Protein AF-A0A084JXF1-F1 (afdb_monomer_lite)

Radius of gyration: 14.49 Å; chains: 1; bounding box: 42×18×38 Å

pLDDT: mean 80.41, std 11.96, range [43.75, 91.44]

Structure (mmCIF, N/CA/C/O backbone):
data_AF-A0A084JXF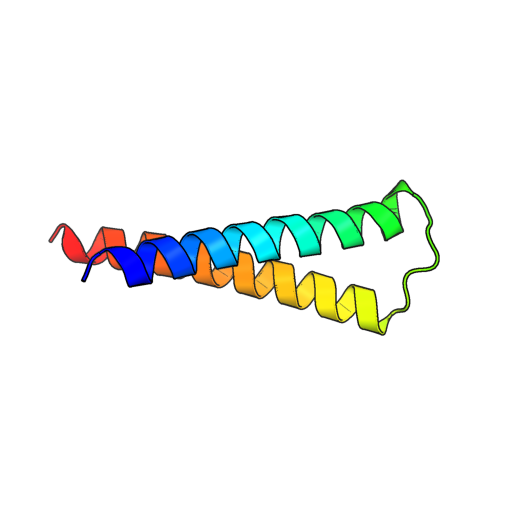1-F1
#
_entry.id   AF-A0A084JXF1-F1
#
loop_
_atom_site.group_PDB
_atom_site.id
_atom_site.type_symbol
_atom_site.label_atom_id
_atom_site.label_alt_id
_atom_site.label_comp_id
_atom_site.label_asym_id
_atom_site.label_entity_id
_atom_site.label_seq_id
_atom_site.pdbx_PDB_ins_code
_atom_site.Cartn_x
_atom_site.Cartn_y
_atom_site.Cartn_z
_atom_site.occupancy
_atom_site.B_iso_or_equiv
_atom_site.auth_seq_id
_atom_site.auth_comp_id
_atom_site.auth_asym_id
_atom_site.auth_atom_id
_atom_site.pdbx_PDB_model_num
ATOM 1 N N . MET A 1 1 ? -11.307 7.730 22.117 1.00 44.16 1 MET A N 1
ATOM 2 C CA . MET A 1 1 ? -11.187 6.495 21.298 1.00 44.16 1 MET A CA 1
ATOM 3 C C . MET A 1 1 ? -11.255 6.720 19.773 1.00 44.16 1 MET A C 1
ATOM 5 O O . MET A 1 1 ? -11.028 5.760 19.054 1.00 44.16 1 MET A O 1
ATOM 9 N N . GLN A 1 2 ? -11.472 7.941 19.250 1.00 51.62 2 GLN A N 1
ATOM 10 C CA . GLN A 1 2 ? -11.541 8.216 17.795 1.00 51.62 2 GLN A CA 1
ATOM 11 C C . GLN A 1 2 ? -10.181 8.224 17.061 1.00 51.62 2 GLN A C 1
ATOM 13 O O . GLN A 1 2 ? -10.124 7.907 15.879 1.00 51.62 2 GLN A O 1
ATOM 18 N N . ASN A 1 3 ? -9.066 8.499 17.750 1.00 61.47 3 ASN A N 1
ATOM 19 C CA . ASN A 1 3 ? -7.751 8.614 17.096 1.00 61.47 3 ASN A CA 1
ATOM 20 C C . ASN A 1 3 ? -7.260 7.314 16.437 1.00 61.47 3 ASN A C 1
ATOM 22 O O . ASN A 1 3 ? -6.558 7.355 15.432 1.00 61.47 3 ASN A O 1
ATOM 26 N N . LYS A 1 4 ? -7.609 6.147 16.992 1.00 65.12 4 LYS A N 1
ATOM 27 C CA . LYS A 1 4 ? -7.051 4.865 16.533 1.00 65.12 4 LYS A CA 1
ATOM 28 C C . LYS A 1 4 ? -7.592 4.444 15.165 1.00 65.12 4 LYS A C 1
ATOM 30 O O . LYS A 1 4 ? -6.840 3.877 14.381 1.00 65.12 4 LYS A O 1
ATOM 35 N N . GLU A 1 5 ? -8.860 4.721 14.865 1.00 70.44 5 GLU A N 1
ATOM 36 C CA . GLU A 1 5 ? -9.454 4.389 13.560 1.00 70.44 5 GLU A CA 1
ATOM 37 C C . GLU A 1 5 ? -8.969 5.342 12.465 1.00 70.44 5 GLU A C 1
ATOM 39 O O . GLU A 1 5 ? -8.547 4.881 11.406 1.00 70.44 5 GLU A O 1
ATOM 44 N N . SER A 1 6 ? -8.901 6.646 12.751 1.00 73.38 6 SER A N 1
ATOM 45 C CA . SER A 1 6 ? -8.375 7.637 11.806 1.00 73.38 6 SER A CA 1
ATOM 46 C C . SER A 1 6 ? -6.902 7.396 11.463 1.00 73.38 6 SER A C 1
ATOM 48 O O . SER A 1 6 ? -6.528 7.494 10.298 1.00 73.38 6 SER A O 1
ATOM 50 N N . ILE A 1 7 ? -6.070 7.003 12.439 1.00 79.50 7 ILE A N 1
ATOM 51 C CA . ILE A 1 7 ? -4.667 6.621 12.192 1.00 79.50 7 ILE A CA 1
ATOM 52 C C . ILE A 1 7 ? -4.592 5.366 11.320 1.00 79.50 7 ILE A C 1
ATOM 54 O O . ILE A 1 7 ? -3.791 5.313 10.390 1.00 79.50 7 ILE A O 1
ATOM 58 N N . LYS A 1 8 ? -5.426 4.349 11.583 1.00 79.56 8 LYS A N 1
ATOM 59 C CA . LYS A 1 8 ? -5.451 3.130 10.761 1.00 79.56 8 LYS A CA 1
ATOM 60 C C . LYS A 1 8 ? -5.841 3.427 9.314 1.00 79.56 8 LYS A C 1
ATOM 62 O O . LYS A 1 8 ? -5.264 2.808 8.420 1.00 79.56 8 LYS A O 1
ATOM 67 N N . PHE A 1 9 ? -6.770 4.358 9.112 1.00 81.25 9 PHE A N 1
ATOM 68 C CA . PHE A 1 9 ? -7.206 4.820 7.799 1.00 81.25 9 PHE A CA 1
ATOM 69 C C . PHE A 1 9 ? -6.109 5.612 7.078 1.00 81.25 9 PHE A C 1
ATOM 71 O O . PHE A 1 9 ? -5.773 5.279 5.946 1.00 81.25 9 PHE A O 1
ATOM 78 N N . PHE A 1 10 ? -5.477 6.582 7.748 1.00 85.12 10 PHE A N 1
ATOM 79 C CA . PHE A 1 10 ? -4.344 7.335 7.192 1.00 85.12 10 PHE A CA 1
ATOM 80 C C . PHE A 1 10 ? -3.163 6.430 6.836 1.00 85.12 10 PHE A C 1
ATOM 82 O O . PHE A 1 10 ? -2.557 6.591 5.781 1.00 85.12 10 PHE A O 1
ATOM 89 N N . LEU A 1 11 ? -2.866 5.441 7.681 1.00 85.94 11 LE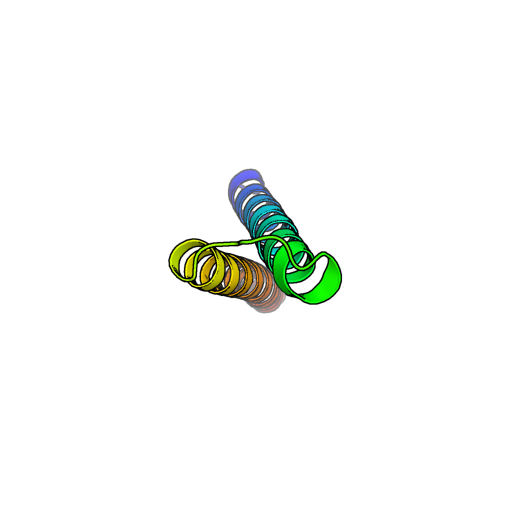U A N 1
ATOM 90 C CA . LEU A 1 11 ? -1.829 4.450 7.412 1.00 85.94 11 LEU A CA 1
ATOM 91 C C . LEU A 1 11 ? -2.189 3.575 6.202 1.00 85.94 11 LEU A C 1
ATOM 93 O O . LEU A 1 11 ? -1.330 3.288 5.376 1.00 85.94 11 LEU A O 1
ATOM 97 N N . GLY A 1 12 ? -3.462 3.187 6.066 1.00 85.44 12 GLY A N 1
ATOM 98 C CA . GLY A 1 12 ? -3.961 2.483 4.883 1.00 85.44 12 GLY A CA 1
ATOM 99 C C . GLY A 1 12 ? -3.836 3.322 3.610 1.00 85.44 12 GLY A C 1
ATOM 100 O O . GLY A 1 12 ? -3.368 2.817 2.595 1.00 85.44 12 GLY A O 1
ATOM 101 N N . LEU A 1 13 ? -4.164 4.614 3.683 1.00 88.06 13 LEU A N 1
ATOM 102 C CA . LEU A 1 13 ? -4.010 5.558 2.576 1.00 88.06 13 LEU A CA 1
ATOM 103 C C . LEU A 1 13 ? -2.533 5.743 2.189 1.00 88.06 13 LEU A C 1
ATOM 105 O O . LEU A 1 13 ? -2.205 5.748 1.006 1.00 88.06 13 LEU A O 1
ATOM 109 N N . ALA A 1 14 ? -1.636 5.819 3.176 1.00 88.50 14 ALA A N 1
ATOM 110 C CA . ALA A 1 14 ? -0.194 5.891 2.953 1.00 88.50 14 ALA A CA 1
ATOM 111 C C . ALA A 1 14 ? 0.349 4.619 2.281 1.00 88.50 14 ALA A C 1
ATOM 113 O O . ALA A 1 14 ? 1.117 4.709 1.326 1.00 88.50 14 ALA A O 1
ATOM 114 N N . PHE A 1 15 ? -0.079 3.433 2.727 1.00 89.38 15 PHE A N 1
ATOM 115 C CA . PHE A 1 15 ? 0.292 2.163 2.094 1.00 89.38 15 PHE A CA 1
ATOM 116 C C . PHE A 1 15 ? -0.253 2.027 0.674 1.00 89.38 15 PHE A C 1
ATOM 118 O O . PHE A 1 15 ? 0.457 1.540 -0.205 1.00 89.38 15 PHE A O 1
ATOM 125 N N . LEU A 1 16 ? -1.471 2.507 0.431 1.00 89.56 16 LEU A N 1
ATOM 126 C CA . LEU A 1 16 ? -2.078 2.514 -0.892 1.00 89.56 16 LEU A CA 1
ATOM 127 C C . LEU A 1 16 ? -1.325 3.448 -1.844 1.00 89.56 16 LEU A C 1
ATOM 129 O O . LEU A 1 16 ? -0.985 3.040 -2.950 1.00 89.56 16 LEU A O 1
ATOM 133 N N . GLY A 1 17 ? -0.989 4.657 -1.386 1.00 89.56 17 GLY A N 1
ATOM 134 C CA . GLY A 1 17 ? -0.198 5.622 -2.146 1.00 89.56 17 GLY A CA 1
ATOM 135 C C . GLY A 1 17 ? 1.210 5.114 -2.459 1.00 89.56 17 GLY A C 1
ATOM 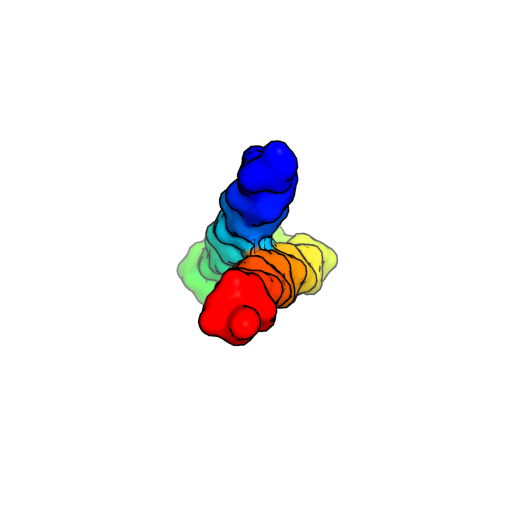136 O O . GLY A 1 17 ? 1.611 5.103 -3.618 1.00 89.56 17 GLY A O 1
ATOM 137 N N . LEU A 1 18 ? 1.947 4.627 -1.455 1.00 88.56 18 LEU A N 1
ATOM 138 C CA . LEU A 1 18 ? 3.307 4.103 -1.641 1.00 88.56 18 LEU A CA 1
ATOM 139 C C . LEU A 1 18 ? 3.339 2.842 -2.511 1.00 88.56 18 LEU A C 1
ATOM 141 O O . LEU A 1 18 ? 4.218 2.695 -3.361 1.00 88.56 18 LEU A O 1
ATOM 145 N N . GLY A 1 19 ? 2.388 1.928 -2.310 1.00 87.44 19 GLY A N 1
ATOM 146 C CA . GLY A 1 19 ? 2.276 0.712 -3.106 1.00 87.44 19 GLY A CA 1
ATOM 147 C C . GLY A 1 19 ? 1.951 1.024 -4.567 1.00 87.44 19 GLY A C 1
ATOM 148 O O . GLY A 1 19 ? 2.646 0.538 -5.460 1.00 87.44 19 GLY A O 1
ATOM 149 N N . ALA A 1 20 ? 0.966 1.895 -4.812 1.00 88.69 20 ALA A N 1
ATOM 150 C CA . ALA A 1 20 ? 0.591 2.325 -6.156 1.00 88.69 20 ALA A CA 1
ATOM 151 C C . ALA A 1 20 ? 1.720 3.106 -6.840 1.00 88.69 20 ALA A C 1
ATOM 153 O O . ALA A 1 20 ? 1.991 2.870 -8.014 1.00 88.69 20 ALA A O 1
ATOM 154 N N . TRP A 1 21 ? 2.429 3.967 -6.103 1.00 87.88 21 TRP A N 1
ATOM 155 C CA . TRP A 1 21 ? 3.573 4.714 -6.625 1.00 87.88 21 TRP A CA 1
ATOM 156 C C . TRP A 1 21 ? 4.698 3.790 -7.086 1.00 87.88 21 TRP A C 1
ATOM 158 O O . TRP A 1 21 ? 5.189 3.926 -8.199 1.00 87.88 21 TRP A O 1
ATOM 168 N N . LYS A 1 22 ? 5.071 2.787 -6.285 1.00 86.69 22 LYS A N 1
ATOM 169 C CA . LYS A 1 22 ? 6.092 1.809 -6.694 1.00 86.69 22 LYS A CA 1
ATOM 170 C C . LYS A 1 22 ? 5.678 0.984 -7.911 1.00 86.69 22 LYS A C 1
ATOM 172 O O . LYS A 1 22 ? 6.515 0.663 -8.751 1.00 86.69 22 LYS A O 1
ATOM 177 N N . ILE A 1 23 ? 4.401 0.607 -7.992 1.00 87.38 23 ILE A N 1
ATOM 178 C CA . ILE A 1 23 ? 3.863 -0.091 -9.166 1.00 87.38 23 ILE A CA 1
ATOM 179 C C . ILE A 1 23 ? 3.970 0.833 -10.385 1.00 87.38 23 ILE A C 1
ATOM 181 O O . ILE A 1 23 ? 4.479 0.412 -11.420 1.00 87.38 23 ILE A O 1
ATOM 185 N N . TYR A 1 24 ? 3.592 2.104 -10.242 1.00 87.00 24 TYR A N 1
ATOM 186 C CA . TYR A 1 24 ? 3.745 3.121 -11.279 1.00 87.00 24 TYR A CA 1
ATOM 187 C C . TYR A 1 24 ? 5.211 3.290 -11.706 1.00 87.00 24 TYR A C 1
ATOM 189 O O . TYR A 1 24 ? 5.501 3.292 -12.897 1.00 87.00 24 TYR A O 1
ATOM 197 N 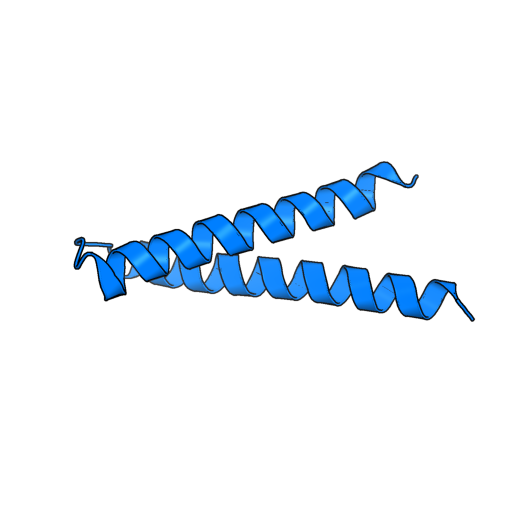N . GLU A 1 25 ? 6.162 3.334 -10.769 1.00 87.38 25 GLU A N 1
ATOM 198 C CA . GLU A 1 25 ? 7.592 3.406 -11.092 1.00 87.38 25 GLU A CA 1
ATOM 199 C C . GLU A 1 25 ? 8.084 2.212 -11.917 1.00 87.38 25 GLU A C 1
ATOM 201 O O . GLU A 1 25 ? 8.918 2.376 -12.808 1.00 87.38 25 GLU A O 1
ATOM 206 N N . ARG A 1 26 ? 7.557 1.012 -11.669 1.00 83.88 26 ARG A N 1
ATOM 207 C CA . ARG A 1 26 ? 7.914 -0.145 -12.490 1.00 83.88 26 ARG A CA 1
ATOM 208 C C . ARG A 1 26 ? 7.273 -0.091 -13.873 1.00 83.88 26 ARG A C 1
ATOM 210 O O . ARG A 1 26 ? 7.964 -0.293 -14.860 1.00 83.88 26 ARG A O 1
ATOM 217 N N . PHE A 1 27 ? 5.964 0.148 -13.945 1.00 84.12 27 PHE A N 1
ATOM 218 C CA . PHE A 1 27 ? 5.211 0.030 -15.199 1.00 84.12 27 PHE A CA 1
ATOM 219 C C . PHE A 1 27 ? 5.343 1.250 -16.118 1.00 84.12 27 PHE A C 1
ATOM 221 O O . PHE A 1 27 ? 5.302 1.087 -17.332 1.00 84.12 27 PHE A O 1
ATOM 228 N N . MET A 1 28 ? 5.495 2.456 -15.565 1.00 88.31 28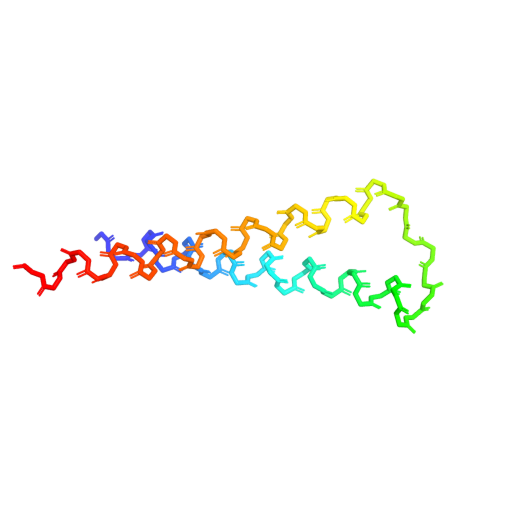 MET A N 1
ATOM 229 C CA . MET A 1 28 ? 5.568 3.702 -16.341 1.00 88.31 28 MET A CA 1
ATOM 230 C C . MET A 1 28 ? 6.987 4.247 -16.463 1.00 88.31 28 MET A C 1
ATOM 232 O O . MET A 1 28 ? 7.342 4.790 -17.503 1.00 88.31 28 MET A O 1
ATOM 236 N N . LEU A 1 29 ? 7.810 4.101 -15.421 1.00 84.81 29 LEU A N 1
ATOM 237 C CA . LEU A 1 29 ? 9.194 4.589 -15.433 1.00 84.81 29 LEU A CA 1
ATOM 238 C C . LEU A 1 29 ? 10.211 3.499 -15.818 1.00 84.81 29 LEU A C 1
ATOM 240 O O . LEU A 1 29 ? 11.398 3.808 -15.873 1.00 84.81 29 LEU A O 1
ATOM 244 N N . ASN A 1 30 ? 9.770 2.256 -16.087 1.00 79.06 30 ASN A N 1
ATOM 245 C CA . ASN A 1 30 ? 10.624 1.098 -16.409 1.00 79.06 30 ASN A CA 1
ATOM 246 C C . ASN A 1 30 ? 11.830 0.954 -15.465 1.00 79.06 30 ASN A C 1
ATOM 248 O O . ASN A 1 30 ? 12.899 0.493 -15.860 1.00 79.06 30 ASN A O 1
ATOM 252 N N . LYS A 1 31 ? 11.678 1.370 -14.201 1.00 79.69 31 LYS A N 1
ATOM 253 C CA . LYS A 1 31 ? 12.730 1.168 -13.209 1.00 79.69 31 LYS A 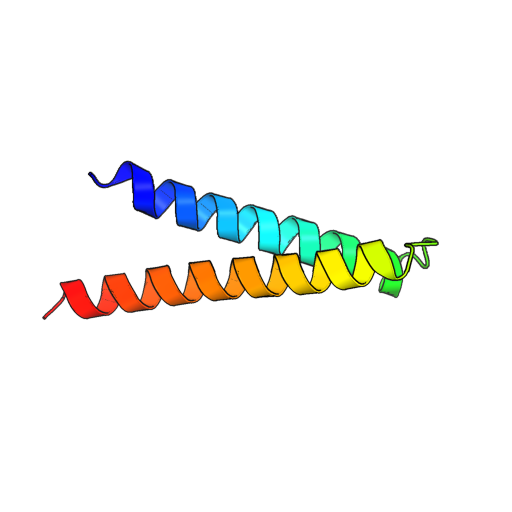CA 1
ATOM 254 C C . LYS A 1 31 ? 12.847 -0.321 -12.917 1.00 79.69 31 LYS A C 1
ATOM 256 O O . LYS A 1 31 ? 11.828 -1.002 -12.760 1.00 79.69 31 LYS A O 1
ATOM 261 N N . ASP A 1 32 ? 14.081 -0.793 -12.760 1.00 80.94 32 ASP A N 1
ATOM 262 C CA . ASP A 1 32 ? 14.388 -2.147 -12.299 1.00 80.94 32 ASP A CA 1
ATOM 263 C C . ASP A 1 32 ? 13.961 -2.327 -10.838 1.00 80.94 32 ASP A C 1
ATOM 265 O O . ASP A 1 32 ? 14.735 -2.258 -9.884 1.00 80.94 32 ASP A O 1
ATOM 269 N N . VAL A 1 33 ? 12.660 -2.529 -10.658 1.00 79.19 33 VAL A N 1
ATOM 270 C CA . VAL A 1 33 ? 12.044 -2.895 -9.392 1.00 79.19 33 VAL A CA 1
ATOM 271 C C . VAL A 1 33 ? 12.040 -4.418 -9.322 1.00 79.19 33 VAL A C 1
ATOM 273 O O . VAL A 1 33 ? 11.425 -5.092 -10.156 1.00 79.19 33 VAL A O 1
ATOM 276 N N . SER A 1 34 ? 12.721 -4.964 -8.311 1.00 86.19 34 SER A N 1
ATOM 277 C CA . SER A 1 34 ? 12.774 -6.409 -8.069 1.00 86.19 34 SER A CA 1
ATOM 278 C C . SER A 1 34 ? 11.366 -7.000 -7.936 1.00 86.19 34 SER A C 1
ATOM 280 O O . SER A 1 34 ? 10.472 -6.379 -7.354 1.00 86.19 34 SER A O 1
ATOM 282 N N . ASN A 1 35 ? 11.168 -8.233 -8.416 1.00 85.44 35 ASN A N 1
ATOM 283 C CA . ASN A 1 35 ? 9.888 -8.941 -8.304 1.00 85.44 35 ASN A CA 1
ATOM 284 C C . ASN A 1 35 ? 9.369 -8.978 -6.854 1.00 85.44 35 ASN A C 1
ATOM 286 O O . ASN A 1 35 ? 8.176 -8.788 -6.633 1.00 85.44 35 ASN A O 1
ATOM 290 N N . PHE A 1 36 ? 10.255 -9.118 -5.860 1.00 84.44 36 PHE A N 1
ATOM 291 C CA . PHE A 1 36 ? 9.881 -9.061 -4.441 1.00 84.44 36 PHE A CA 1
ATOM 292 C C . PHE A 1 36 ? 9.333 -7.694 -4.018 1.00 84.44 36 PHE A C 1
ATOM 294 O O . PHE A 1 36 ? 8.364 -7.623 -3.263 1.00 84.44 36 PHE A O 1
ATOM 301 N N . GLN A 1 37 ? 9.918 -6.599 -4.517 1.00 85.12 37 GLN A N 1
ATOM 302 C CA . GLN A 1 37 ? 9.399 -5.257 -4.253 1.00 85.12 37 GLN A CA 1
ATOM 303 C C . GLN A 1 37 ? 8.032 -5.053 -4.893 1.00 85.12 37 GLN A C 1
ATOM 305 O O . GLN A 1 37 ? 7.178 -4.430 -4.271 1.00 85.12 37 GLN A O 1
ATOM 310 N N . LEU A 1 38 ? 7.811 -5.584 -6.095 1.00 87.19 38 LEU A N 1
ATOM 311 C CA . LEU A 1 38 ? 6.515 -5.460 -6.744 1.00 87.19 38 LEU A CA 1
ATOM 312 C C . LEU A 1 38 ? 5.434 -6.277 -6.029 1.00 87.19 38 LEU A C 1
ATOM 314 O O . LEU A 1 38 ? 4.353 -5.751 -5.779 1.00 87.19 38 LEU A O 1
ATOM 318 N N . VAL A 1 39 ? 5.727 -7.521 -5.639 1.00 89.69 39 VAL A N 1
ATOM 319 C CA . VAL A 1 39 ? 4.803 -8.338 -4.835 1.00 89.69 39 VAL A CA 1
ATOM 320 C C . VAL A 1 39 ? 4.475 -7.630 -3.518 1.00 89.69 39 VAL A C 1
ATOM 322 O O . VAL A 1 39 ? 3.304 -7.513 -3.161 1.00 89.69 39 VAL A O 1
ATOM 325 N N . GLY A 1 40 ? 5.484 -7.073 -2.838 1.00 89.06 40 GLY A N 1
ATOM 326 C CA . GLY A 1 40 ? 5.288 -6.275 -1.626 1.00 89.06 40 GLY A CA 1
ATOM 327 C C . GLY A 1 40 ? 4.431 -5.028 -1.856 1.00 89.06 40 GLY A C 1
ATOM 328 O O . GLY A 1 40 ? 3.571 -4.716 -1.037 1.00 89.06 40 GLY A O 1
ATOM 329 N N . SER A 1 41 ? 4.606 -4.339 -2.984 1.00 88.38 41 SER A N 1
ATOM 330 C CA . SER A 1 41 ? 3.780 -3.188 -3.350 1.00 88.38 41 SER A CA 1
ATOM 331 C C . SER A 1 41 ? 2.332 -3.563 -3.640 1.00 88.38 41 SER A C 1
ATOM 333 O O . SER A 1 41 ? 1.436 -2.883 -3.153 1.00 88.38 41 SER A O 1
ATOM 335 N N . ILE A 1 42 ? 2.082 -4.655 -4.368 1.00 89.00 42 ILE A N 1
ATOM 336 C CA . ILE A 1 42 ? 0.721 -5.170 -4.589 1.00 89.00 42 ILE A CA 1
ATOM 337 C C . ILE A 1 42 ? 0.074 -5.522 -3.247 1.00 89.00 42 ILE A C 1
ATOM 339 O O . ILE A 1 42 ? -1.076 -5.161 -2.999 1.00 89.00 42 ILE A O 1
ATOM 343 N N . PHE A 1 43 ? 0.827 -6.161 -2.350 1.00 91.00 43 PHE A N 1
ATOM 344 C CA . PHE A 1 43 ? 0.353 -6.503 -1.013 1.00 91.00 43 PHE A CA 1
ATOM 345 C C . PHE A 1 43 ? 0.024 -5.257 -0.174 1.00 91.00 43 PHE A C 1
ATOM 347 O O . PHE A 1 43 ? -1.019 -5.205 0.474 1.00 91.00 43 PHE A O 1
ATOM 354 N N . LEU A 1 44 ? 0.866 -4.219 -0.233 1.00 90.12 44 LEU A N 1
ATOM 355 C CA . LEU A 1 44 ? 0.636 -2.922 0.414 1.00 90.12 44 LEU A CA 1
ATOM 356 C C . LEU A 1 44 ? -0.618 -2.218 -0.116 1.00 90.12 44 LEU A C 1
ATOM 358 O O . LEU A 1 44 ? -1.409 -1.716 0.682 1.00 90.12 44 LEU A O 1
ATOM 362 N N . VAL A 1 45 ? -0.832 -2.221 -1.436 1.00 91.44 45 VAL A N 1
ATOM 363 C CA . VAL A 1 45 ? -2.061 -1.686 -2.043 1.00 91.44 45 VAL A CA 1
ATOM 364 C C . VAL A 1 45 ? -3.281 -2.468 -1.562 1.00 91.44 45 VAL A C 1
ATOM 366 O O . VAL A 1 45 ? -4.264 -1.860 -1.139 1.00 91.44 45 VAL A O 1
ATOM 369 N N . GLY A 1 46 ? -3.207 -3.802 -1.556 1.00 91.00 46 GLY A N 1
ATOM 370 C CA . GLY A 1 46 ? -4.277 -4.670 -1.062 1.00 91.00 46 GLY A CA 1
ATOM 371 C C . GLY A 1 46 ? -4.621 -4.412 0.408 1.00 91.00 46 GLY A C 1
ATOM 372 O O . GLY A 1 46 ? -5.791 -4.246 0.746 1.00 91.00 46 GLY A O 1
ATOM 373 N N . LEU A 1 47 ? -3.614 -4.293 1.279 1.00 87.88 47 LEU A N 1
ATOM 374 C CA . LEU A 1 47 ? -3.798 -3.946 2.693 1.00 87.88 47 LEU A CA 1
ATOM 375 C C . LEU A 1 47 ? -4.380 -2.540 2.884 1.00 87.88 47 LEU A C 1
ATOM 377 O O . LEU A 1 47 ? -5.225 -2.339 3.760 1.00 87.88 47 LEU A O 1
ATOM 381 N N . GLY A 1 48 ? -3.945 -1.571 2.074 1.00 88.12 48 GLY A N 1
ATOM 382 C CA . GLY A 1 48 ? -4.478 -0.210 2.077 1.00 88.12 48 GLY A CA 1
ATOM 383 C C . GLY A 1 48 ? -5.959 -0.171 1.701 1.00 88.12 48 GLY A C 1
ATOM 384 O O . GLY A 1 48 ? -6.761 0.428 2.421 1.00 88.12 48 GLY A O 1
ATOM 385 N N . LEU A 1 49 ? -6.337 -0.885 0.634 1.00 88.38 49 LEU A N 1
ATOM 386 C CA . LEU A 1 49 ? -7.729 -1.042 0.205 1.00 88.38 49 LEU A CA 1
ATOM 387 C C . LEU A 1 49 ? -8.560 -1.756 1.269 1.00 88.38 49 LEU A C 1
ATOM 389 O O . LEU A 1 49 ? -9.641 -1.284 1.607 1.00 88.38 49 LEU A O 1
ATOM 393 N N . TYR A 1 50 ? -8.042 -2.848 1.837 1.00 86.56 50 TYR A N 1
ATOM 394 C CA . TYR A 1 50 ? -8.719 -3.604 2.888 1.00 86.56 50 TYR A CA 1
ATOM 395 C C . TYR A 1 50 ? -9.010 -2.729 4.110 1.00 86.56 50 TYR A C 1
ATOM 397 O O . TYR A 1 50 ? -10.137 -2.713 4.596 1.00 86.56 50 TYR A O 1
ATOM 405 N N . ARG A 1 51 ? -8.034 -1.938 4.574 1.00 83.88 51 ARG A N 1
ATOM 406 C CA . ARG A 1 51 ? -8.242 -1.001 5.688 1.00 83.88 51 ARG A CA 1
ATOM 407 C C . ARG A 1 51 ? -9.211 0.123 5.358 1.00 83.88 51 ARG A C 1
ATOM 409 O O . ARG A 1 51 ? -10.006 0.499 6.217 1.00 83.88 51 ARG A O 1
ATOM 416 N N . GLY A 1 52 ? -9.156 0.657 4.139 1.00 83.38 52 GLY A N 1
ATOM 417 C CA . GLY A 1 52 ? -10.145 1.622 3.666 1.00 83.38 52 GLY A CA 1
ATOM 418 C C . GLY A 1 52 ? -11.551 1.025 3.710 1.00 83.38 52 GLY A C 1
ATOM 419 O O . GLY A 1 52 ? -12.460 1.617 4.287 1.00 83.38 52 GLY A O 1
ATOM 420 N N . PHE A 1 53 ? -11.712 -0.189 3.185 1.00 83.75 53 PHE A N 1
ATOM 421 C CA . PHE A 1 53 ? -12.984 -0.901 3.149 1.00 83.75 53 PHE A CA 1
ATOM 422 C C . PHE A 1 53 ? -13.500 -1.265 4.547 1.00 83.75 53 PHE A C 1
ATOM 424 O O . PHE A 1 53 ? -14.673 -1.057 4.842 1.00 83.75 53 PHE A O 1
ATOM 431 N N . GLU A 1 54 ? -12.630 -1.746 5.439 1.00 83.88 54 GLU A N 1
ATOM 432 C CA . GLU A 1 54 ? -12.948 -2.029 6.843 1.00 83.88 54 GLU A CA 1
ATOM 433 C C . GLU A 1 54 ? -13.430 -0.768 7.572 1.00 83.88 54 GLU A C 1
ATOM 435 O O . GLU A 1 54 ? -14.440 -0.809 8.275 1.00 83.88 54 GLU A O 1
ATOM 440 N N . TYR A 1 55 ? -12.769 0.371 7.350 1.00 79.56 55 TYR A N 1
ATOM 441 C CA . TYR A 1 55 ? -13.185 1.656 7.908 1.00 79.56 55 TYR A CA 1
ATOM 442 C C . TYR A 1 55 ? -14.568 2.084 7.397 1.00 79.56 55 TYR A C 1
ATOM 444 O O . TYR A 1 55 ? -15.429 2.458 8.193 1.00 79.56 55 TYR A O 1
ATOM 452 N N . PHE A 1 56 ? -14.822 1.979 6.088 1.00 78.75 56 PHE A N 1
ATOM 453 C CA . PHE A 1 56 ? -16.140 2.271 5.514 1.00 78.75 56 PHE A CA 1
ATOM 454 C C . PHE A 1 56 ? -17.229 1.326 6.042 1.00 78.75 56 PHE A C 1
ATOM 456 O O . PHE A 1 56 ? -18.326 1.784 6.365 1.00 78.75 56 PHE A O 1
ATOM 463 N N . LYS A 1 57 ? -16.928 0.029 6.185 1.00 80.00 57 LYS A N 1
ATOM 464 C CA . LYS A 1 57 ? -17.856 -0.976 6.721 1.00 80.00 57 LYS A CA 1
ATOM 465 C C . LYS A 1 57 ? -18.214 -0.689 8.181 1.00 80.00 57 LYS A C 1
ATOM 467 O O . LYS A 1 57 ? -19.393 -0.613 8.512 1.00 80.00 57 LYS A O 1
ATOM 472 N N . ASN A 1 58 ? -17.216 -0.454 9.033 1.00 72.00 58 ASN A N 1
ATOM 473 C CA . ASN A 1 58 ? -17.433 -0.150 10.450 1.00 72.00 58 ASN A CA 1
ATOM 474 C C . ASN A 1 58 ? -18.185 1.170 10.651 1.00 72.00 58 ASN A C 1
ATOM 476 O O . ASN A 1 58 ? -18.981 1.286 11.580 1.00 72.00 58 ASN A O 1
ATOM 480 N N . LYS A 1 59 ? -17.980 2.155 9.766 1.00 67.19 59 LYS A N 1
ATOM 481 C CA . LYS A 1 59 ? -18.741 3.408 9.793 1.00 67.19 59 LYS A CA 1
ATOM 482 C C . LYS A 1 59 ? -20.219 3.189 9.447 1.00 67.19 59 LYS A C 1
ATOM 484 O O . LYS A 1 59 ? -21.063 3.845 10.042 1.00 67.19 59 LYS A O 1
ATOM 489 N N . LYS A 1 60 ? -20.532 2.255 8.538 1.00 60.53 60 LYS A N 1
ATOM 490 C CA . LYS A 1 60 ? -21.912 1.910 8.150 1.00 60.53 60 LYS A CA 1
ATOM 491 C C . LYS A 1 60 ? -22.680 1.201 9.274 1.00 60.53 60 LYS A C 1
ATOM 493 O O . LYS A 1 60 ? -23.831 1.528 9.508 1.00 60.53 60 LYS A O 1
ATOM 498 N N . THR A 1 61 ? -22.021 0.298 10.004 1.00 58.28 61 THR A N 1
ATOM 499 C CA . THR A 1 61 ? -22.604 -0.438 11.146 1.00 58.28 61 THR A CA 1
ATOM 500 C C . THR A 1 61 ? -22.877 0.442 12.372 1.00 58.28 61 THR A C 1
ATOM 502 O O . THR A 1 61 ? -23.675 0.074 13.219 1.00 58.28 61 THR A O 1
ATOM 505 N N . LYS A 1 62 ? -22.235 1.608 12.495 1.00 52.44 62 LYS A N 1
ATOM 506 C CA . LYS A 1 62 ? -22.431 2.524 13.634 1.00 52.44 62 LYS A CA 1
ATOM 507 C C . LYS A 1 62 ? -23.595 3.511 13.452 1.00 52.44 62 LYS A C 1
ATOM 509 O O . LYS A 1 62 ? -23.770 4.383 14.298 1.00 52.44 62 LYS A O 1
ATOM 514 N N . SER A 1 63 ? -24.306 3.430 12.325 1.00 50.75 63 SER A N 1
ATOM 515 C CA . SER A 1 63 ? -25.446 4.290 11.973 1.00 50.75 63 SER A CA 1
ATOM 516 C C . SER A 1 63 ? -26.799 3.565 12.010 1.00 50.75 63 SER A C 1
ATOM 518 O O . SER A 1 63 ? -27.797 4.182 11.647 1.00 50.75 63 SER A O 1
ATOM 520 N N . GLU A 1 64 ? -26.830 2.306 12.452 1.00 43.75 64 GLU A N 1
ATOM 521 C CA . GLU A 1 64 ? -28.041 1.602 12.908 1.00 43.75 64 GLU A CA 1
ATOM 522 C C . GLU A 1 64 ? -28.076 1.594 14.440 1.00 43.75 64 GLU A C 1
ATOM 524 O O . GLU A 1 64 ? -29.185 1.739 14.996 1.00 43.75 64 GLU A O 1
#

Organism: Nonlabens ulvanivorans (NCBI:txid906888)

Foldseek 3Di:
DPPVLVVLLVQLVVLLVVLVVVVCCCPPVVDPDDPVNNVSSVVSNVSSVVSNVVSVVVVVVVVD

Secondary structure (DSSP, 8-state):
--HHHHHHHHHHHHHHHHHHHHHHHHHTT-----HHHHHHHHHHHHHHHHHHHHHHHHHHHTT-

Sequence (64 aa):
MQNKESIKFFLGLAFLGLGAWKIYERFMLNKDVSNFQLVGSIFLVGLGLYRGFEYFKNKKTKSE